Protein AF-A0A372LZI7-F1 (afdb_monomer_lite)

Foldseek 3Di:
DDQDDDDPVLVVLVVVVVVPDPCPPPVDDPDDDPDPVDDDDDDNVRVVVVSVCVSPPPDCPPPDDDDDDDDDDDDPVVVVVVVVVVCVVDVVNVD

Organism: NCBI:txid2293568

pLDDT: mean 81.25, std 14.74, range [35.09, 98.5]

Secondary structure (DSSP, 8-state):
-PPPPPPHHHHHHHHHHHHS-TT-------PPPS-TTSPPPPPHHHHHHHHHHHHSTT-GGG---------S---HHHHHHHHHHHHHH-GGG--

Structure (mmCIF, N/CA/C/O backbone):
data_AF-A0A372LZI7-F1
#
_entry.id   AF-A0A372LZI7-F1
#
loop_
_atom_site.group_PDB
_atom_site.id
_atom_site.type_symbol
_atom_site.label_atom_id
_atom_site.label_alt_id
_atom_site.label_comp_id
_atom_site.label_asym_id
_atom_site.label_entity_id
_atom_site.label_seq_id
_atom_site.pdbx_PDB_ins_code
_atom_site.Cartn_x
_atom_site.Cartn_y
_atom_site.Cartn_z
_atom_site.occupancy
_atom_site.B_iso_or_equiv
_atom_site.auth_seq_id
_atom_site.auth_comp_id
_atom_site.auth_asym_id
_atom_site.auth_atom_id
_atom_site.pdbx_PDB_model_num
ATOM 1 N N . MET A 1 1 ? 17.532 -26.433 0.108 1.00 35.09 1 MET A N 1
ATOM 2 C CA . MET A 1 1 ? 16.445 -26.066 -0.822 1.00 35.09 1 MET A CA 1
ATOM 3 C C . MET A 1 1 ? 17.090 -25.260 -1.940 1.00 35.09 1 MET A C 1
ATOM 5 O O . MET A 1 1 ? 17.458 -24.119 -1.700 1.00 35.09 1 MET A O 1
ATOM 9 N N . ALA A 1 2 ? 17.415 -25.894 -3.069 1.00 38.94 2 ALA A N 1
ATOM 10 C CA . ALA A 1 2 ? 18.113 -25.221 -4.164 1.00 38.94 2 ALA A CA 1
ATOM 11 C C . ALA A 1 2 ? 17.129 -24.289 -4.881 1.00 38.94 2 ALA A C 1
ATOM 13 O O . ALA A 1 2 ? 16.039 -24.726 -5.245 1.00 38.94 2 ALA A O 1
ATOM 14 N N . LEU A 1 3 ? 17.495 -23.016 -5.037 1.00 47.12 3 LEU A N 1
ATOM 15 C CA . LEU A 1 3 ? 16.765 -22.094 -5.902 1.00 47.12 3 LEU A CA 1
ATOM 16 C C . LEU A 1 3 ? 16.810 -22.681 -7.317 1.00 47.12 3 LEU A C 1
ATOM 18 O O . LEU A 1 3 ? 17.893 -23.000 -7.811 1.00 47.12 3 LEU A O 1
ATOM 22 N N . ALA A 1 4 ? 15.648 -22.886 -7.939 1.00 56.34 4 ALA A N 1
ATOM 23 C CA . ALA A 1 4 ? 15.597 -23.236 -9.352 1.00 56.34 4 ALA A CA 1
ATOM 24 C C . ALA A 1 4 ? 16.357 -22.160 -10.156 1.00 56.34 4 ALA A C 1
ATOM 26 O O . ALA A 1 4 ? 16.281 -20.982 -9.793 1.00 56.34 4 ALA A O 1
ATOM 27 N N . PRO A 1 5 ? 17.120 -22.537 -11.197 1.00 61.69 5 PRO A N 1
ATOM 28 C CA . PRO A 1 5 ? 17.864 -21.565 -11.989 1.00 61.69 5 PRO A CA 1
ATOM 29 C C . PRO A 1 5 ? 16.905 -20.552 -12.630 1.00 61.69 5 PRO A C 1
ATOM 31 O O . PRO A 1 5 ? 15.805 -20.916 -13.049 1.00 61.69 5 PRO A O 1
ATOM 34 N N . PHE A 1 6 ? 17.326 -19.285 -12.680 1.00 63.62 6 PHE A N 1
ATOM 35 C CA . PHE A 1 6 ? 16.558 -18.194 -13.280 1.00 63.62 6 PHE A CA 1
ATOM 36 C C . PHE A 1 6 ? 16.191 -18.517 -14.734 1.00 63.62 6 PHE A C 1
ATOM 38 O O . PHE A 1 6 ? 17.004 -19.062 -15.484 1.00 63.62 6 PHE A O 1
ATOM 45 N N . SER A 1 7 ? 14.978 -18.158 -15.155 1.00 78.12 7 SER A N 1
ATOM 46 C CA . SER A 1 7 ? 14.649 -18.154 -16.580 1.00 78.12 7 SER A CA 1
ATOM 47 C C . SER A 1 7 ? 15.494 -17.094 -17.311 1.00 78.12 7 SER A C 1
ATOM 49 O O . SER A 1 7 ? 15.916 -16.112 -16.694 1.00 78.12 7 SER A O 1
ATOM 51 N N . PRO A 1 8 ? 15.715 -17.223 -18.631 1.00 74.50 8 PRO A N 1
ATOM 52 C CA . PRO A 1 8 ? 16.469 -16.231 -19.402 1.00 74.50 8 PRO A CA 1
ATOM 53 C C . PRO A 1 8 ? 15.909 -14.802 -19.291 1.00 74.50 8 PRO A C 1
ATOM 55 O O . PRO A 1 8 ? 16.669 -13.836 -19.279 1.00 74.50 8 PRO A O 1
ATOM 58 N N . GLU A 1 9 ? 14.585 -14.656 -19.162 1.00 69.19 9 GLU A N 1
ATOM 59 C CA . GLU A 1 9 ? 13.935 -13.360 -18.925 1.00 69.19 9 GLU A CA 1
ATOM 60 C C . GLU A 1 9 ? 14.230 -12.821 -17.522 1.00 69.19 9 GLU A C 1
ATOM 62 O O . GLU A 1 9 ? 14.510 -11.635 -17.359 1.00 69.19 9 GLU A O 1
ATOM 67 N N . GLN A 1 10 ? 14.222 -13.699 -16.515 1.00 68.12 10 GLN A N 1
ATOM 68 C CA . GLN A 1 10 ? 14.527 -13.334 -15.134 1.00 68.12 10 GLN A CA 1
ATOM 69 C C . GLN A 1 10 ? 15.987 -12.903 -14.969 1.00 68.12 10 GLN A C 1
ATOM 71 O O . GLN A 1 10 ? 16.282 -11.974 -14.222 1.00 68.12 10 GLN A O 1
ATOM 76 N N . GLN A 1 11 ? 16.889 -13.549 -15.703 1.00 72.81 11 GLN A N 1
ATOM 77 C CA . GLN A 1 11 ? 18.312 -13.242 -15.696 1.00 72.81 11 GLN A CA 1
ATOM 78 C C . GLN A 1 11 ? 18.599 -11.904 -16.385 1.00 72.81 11 GLN A C 1
ATOM 80 O O . GLN A 1 11 ? 19.289 -11.065 -15.821 1.00 72.81 11 GLN A O 1
ATOM 85 N N . LYS A 1 12 ? 17.948 -11.638 -17.523 1.00 72.19 12 LYS A N 1
ATOM 86 C CA . LYS A 1 12 ? 18.023 -10.340 -18.206 1.00 72.19 12 LYS A CA 1
ATOM 87 C C . LYS A 1 12 ? 17.471 -9.190 -17.354 1.00 72.19 12 LYS A C 1
ATOM 89 O O . LYS A 1 12 ? 18.011 -8.088 -17.400 1.00 72.19 12 LYS A O 1
ATOM 94 N N . LEU A 1 13 ? 16.406 -9.434 -16.584 1.00 67.81 13 LEU A N 1
ATOM 95 C CA . LEU A 1 13 ? 15.848 -8.437 -15.667 1.00 67.81 13 LEU A CA 1
ATOM 96 C C . LEU A 1 13 ? 16.769 -8.201 -14.462 1.00 67.81 13 LEU A C 1
ATOM 98 O O . LEU A 1 13 ? 16.958 -7.056 -14.066 1.00 67.81 13 LEU A O 1
ATOM 102 N N . LEU A 1 14 ? 17.383 -9.257 -13.917 1.00 68.81 14 LEU A N 1
ATOM 103 C CA . LEU A 1 14 ? 18.396 -9.145 -12.867 1.00 68.81 14 LEU A CA 1
ATOM 104 C C . LEU A 1 14 ? 19.617 -8.350 -13.345 1.00 68.81 14 LEU A C 1
ATOM 106 O O . LEU A 1 14 ? 20.051 -7.444 -12.641 1.00 68.81 14 LEU A O 1
ATOM 110 N N . ASP A 1 15 ? 20.124 -8.633 -14.543 1.00 74.31 15 ASP A N 1
ATOM 111 C CA . ASP A 1 15 ? 21.251 -7.906 -15.133 1.00 74.31 15 ASP A CA 1
ATOM 112 C C . ASP A 1 15 ? 20.893 -6.424 -15.337 1.00 74.31 15 ASP A C 1
ATOM 114 O O . ASP A 1 15 ? 21.619 -5.542 -14.885 1.00 74.31 15 ASP A O 1
ATOM 118 N N . ALA A 1 16 ? 19.700 -6.130 -15.868 1.00 66.12 16 ALA A N 1
ATOM 119 C CA . ALA A 1 16 ? 19.197 -4.759 -15.972 1.00 66.12 16 ALA A CA 1
ATOM 120 C C . ALA A 1 16 ? 19.032 -4.072 -14.599 1.00 66.12 16 ALA A C 1
ATOM 122 O O . ALA A 1 16 ? 19.239 -2.863 -14.478 1.00 66.12 16 ALA A O 1
ATOM 123 N N . MET A 1 17 ? 18.679 -4.827 -13.551 1.00 66.12 17 MET A N 1
ATOM 124 C CA . MET A 1 17 ? 18.587 -4.311 -12.185 1.00 66.12 17 MET A CA 1
ATOM 125 C C . MET A 1 17 ? 19.953 -4.022 -11.553 1.00 66.12 17 MET A C 1
ATOM 127 O O . MET A 1 17 ? 20.044 -3.138 -10.701 1.00 66.12 17 MET A O 1
ATOM 131 N N . LEU A 1 18 ? 20.987 -4.773 -11.936 1.00 66.69 18 LEU A N 1
ATOM 132 C CA . LEU A 1 18 ? 22.367 -4.579 -11.491 1.00 66.69 18 LEU A CA 1
ATOM 133 C C . LEU A 1 18 ? 23.050 -3.428 -12.248 1.00 66.69 18 LEU A C 1
ATOM 135 O O . LEU A 1 18 ? 23.825 -2.687 -11.645 1.00 66.69 18 LEU A O 1
ATOM 139 N N . ASP A 1 19 ? 22.704 -3.230 -13.523 1.00 69.88 19 ASP A N 1
ATOM 140 C CA . ASP A 1 19 ? 23.193 -2.134 -14.370 1.00 69.88 19 ASP A CA 1
ATOM 141 C C . ASP A 1 19 ? 22.534 -0.781 -14.037 1.00 69.88 19 ASP A C 1
ATOM 143 O O . ASP A 1 19 ? 23.114 0.291 -14.247 1.00 69.88 19 ASP A O 1
ATOM 147 N N . GLY A 1 20 ? 21.317 -0.815 -13.485 1.00 57.66 20 GLY A N 1
ATOM 148 C CA . GLY A 1 20 ? 20.571 0.350 -13.022 1.00 57.66 20 GLY A CA 1
ATOM 149 C C . GLY A 1 20 ? 21.180 0.966 -11.763 1.00 57.66 20 GLY A C 1
ATOM 150 O O . GLY A 1 20 ? 20.729 0.701 -10.649 1.00 57.66 20 GLY A O 1
ATOM 151 N N . GLN A 1 21 ? 22.185 1.827 -11.942 1.00 53.31 21 GLN A N 1
ATOM 152 C CA . GLN A 1 21 ? 22.707 2.726 -10.910 1.00 53.31 21 GLN A CA 1
ATOM 153 C C . GLN A 1 21 ? 21.566 3.308 -10.059 1.00 53.31 21 GLN A C 1
ATOM 155 O O . GLN A 1 21 ? 20.608 3.882 -10.581 1.00 53.31 21 GLN A O 1
ATOM 160 N N . GLY A 1 22 ? 21.672 3.129 -8.739 1.00 57.41 22 GLY A N 1
ATOM 161 C CA . GLY A 1 22 ? 20.642 3.50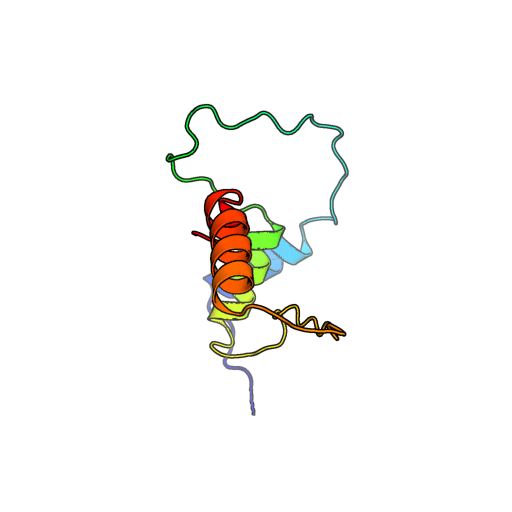3 -7.777 1.00 57.41 22 GLY A CA 1
ATOM 162 C C . GLY A 1 22 ? 20.123 4.921 -7.989 1.00 57.41 22 GLY A C 1
ATOM 163 O O . GLY A 1 22 ? 20.918 5.842 -8.134 1.00 57.41 22 GLY A O 1
ATOM 164 N N . VAL A 1 23 ? 18.789 5.045 -8.009 1.00 53.81 23 VAL A N 1
ATOM 165 C CA . VAL A 1 23 ? 17.970 6.271 -7.984 1.00 53.81 23 VAL A CA 1
ATOM 166 C C . VAL A 1 23 ? 18.796 7.540 -8.215 1.00 53.81 23 VAL A C 1
ATOM 168 O O . VAL A 1 23 ? 19.017 8.328 -7.294 1.00 53.81 23 VAL A O 1
ATOM 171 N N . ALA A 1 24 ? 19.271 7.748 -9.446 1.00 55.50 24 ALA A N 1
ATOM 172 C CA . ALA A 1 24 ? 19.767 9.057 -9.831 1.00 55.50 24 ALA A CA 1
ATOM 173 C C . ALA A 1 24 ? 18.574 10.001 -9.675 1.00 55.50 24 ALA A C 1
ATOM 175 O O . ALA A 1 24 ? 17.599 9.916 -10.425 1.00 55.50 24 ALA A O 1
ATOM 176 N N . ARG A 1 25 ? 18.603 10.826 -8.625 1.00 55.03 25 ARG A N 1
ATOM 177 C CA . ARG A 1 25 ? 17.530 11.757 -8.287 1.00 55.03 25 ARG A CA 1
ATOM 178 C C . ARG A 1 25 ? 17.503 12.823 -9.375 1.00 55.03 25 ARG A C 1
ATOM 180 O O . ARG A 1 25 ? 18.164 13.849 -9.287 1.00 55.03 25 ARG A O 1
ATOM 187 N N . LYS A 1 26 ? 16.793 12.537 -10.460 1.00 57.62 26 LYS A N 1
ATOM 188 C CA . LYS A 1 26 ? 16.408 13.557 -11.419 1.00 57.62 26 LYS A CA 1
ATOM 189 C C . LYS A 1 26 ? 15.284 14.312 -10.729 1.00 57.62 26 LYS A C 1
ATOM 191 O O . LYS A 1 26 ? 14.221 13.724 -10.520 1.00 57.62 26 LYS A O 1
ATOM 196 N N . ASP A 1 27 ? 15.541 15.559 -10.334 1.00 58.03 27 ASP A N 1
ATOM 197 C CA . ASP A 1 27 ? 14.559 16.487 -9.754 1.00 58.03 27 ASP A CA 1
ATOM 198 C C . ASP A 1 27 ? 13.478 16.821 -10.793 1.00 58.03 27 ASP A C 1
ATOM 200 O O . ASP A 1 27 ? 13.370 17.920 -11.331 1.00 58.03 27 ASP A O 1
ATOM 204 N N . SER A 1 28 ? 12.705 15.805 -11.142 1.00 63.53 28 SER A N 1
ATOM 205 C CA . SER A 1 28 ? 11.578 15.874 -12.043 1.00 63.53 28 SER A CA 1
ATOM 206 C C . SER A 1 28 ? 10.332 15.948 -11.182 1.00 63.53 28 SER A C 1
ATOM 208 O O . SER A 1 28 ? 10.101 15.115 -10.305 1.00 63.53 28 SER A O 1
ATOM 210 N N . VAL A 1 29 ? 9.537 16.989 -11.409 1.00 76.50 29 VAL A N 1
ATOM 211 C CA . VAL A 1 29 ? 8.190 17.062 -10.855 1.00 76.50 29 VAL A CA 1
ATOM 212 C C . VAL A 1 29 ? 7.430 15.857 -11.403 1.00 76.50 29 VAL A C 1
ATOM 214 O O . VAL A 1 29 ? 7.308 15.709 -12.619 1.00 76.50 29 VAL A O 1
ATOM 217 N N . ILE A 1 30 ? 6.946 14.983 -10.518 1.00 72.00 30 ILE A N 1
ATOM 218 C CA . ILE A 1 30 ? 6.094 13.859 -10.913 1.00 72.00 30 ILE A CA 1
ATOM 219 C C . ILE A 1 30 ? 4.783 14.463 -11.419 1.00 72.00 30 ILE A C 1
ATOM 221 O O . ILE A 1 30 ? 3.954 14.922 -10.631 1.00 72.00 30 ILE A O 1
ATOM 225 N N . ALA A 1 31 ? 4.625 14.531 -12.741 1.00 78.50 31 ALA A N 1
ATOM 226 C CA . ALA A 1 31 ? 3.411 15.047 -13.351 1.00 78.50 31 ALA A CA 1
ATOM 227 C C . ALA A 1 31 ? 2.227 14.156 -12.964 1.00 78.50 31 ALA A C 1
ATOM 229 O O . ALA A 1 31 ? 2.320 12.927 -12.984 1.00 78.50 31 ALA A O 1
ATOM 230 N N . ARG A 1 32 ? 1.099 14.778 -12.613 1.00 81.31 32 ARG A N 1
ATOM 231 C CA . ARG A 1 32 ? -0.132 14.036 -12.345 1.00 81.31 32 ARG A CA 1
ATOM 232 C C . ARG A 1 32 ? -0.568 13.317 -13.623 1.00 81.31 32 ARG A C 1
ATOM 234 O O . ARG A 1 32 ? -0.588 13.932 -14.690 1.00 81.31 32 ARG A O 1
ATOM 241 N N . ARG A 1 33 ? -0.949 12.041 -13.511 1.00 82.81 33 ARG A N 1
ATOM 242 C CA . ARG A 1 33 ? -1.523 11.297 -14.638 1.00 82.81 33 ARG A CA 1
ATOM 243 C C . ARG A 1 33 ? -2.838 11.974 -15.083 1.00 82.81 33 ARG A C 1
ATOM 245 O O . ARG A 1 33 ? -3.631 12.330 -14.208 1.00 82.81 33 ARG A O 1
ATOM 252 N N . PRO A 1 34 ? -3.073 12.174 -16.396 1.00 81.44 34 PRO A N 1
ATOM 253 C CA . PRO A 1 34 ? -4.284 12.836 -16.893 1.00 81.44 34 PRO A CA 1
ATOM 254 C C . PRO A 1 34 ? -5.562 12.040 -16.618 1.00 81.44 34 PRO A C 1
ATOM 256 O O . PRO A 1 34 ? -6.574 12.622 -16.243 1.00 81.44 34 PRO A O 1
ATOM 259 N N . ASP A 1 35 ? -5.487 10.720 -16.782 1.00 87.19 35 ASP A N 1
ATOM 260 C CA . ASP A 1 35 ? -6.574 9.779 -16.535 1.00 87.19 35 ASP A CA 1
ATOM 261 C C . ASP A 1 35 ? -6.157 8.833 -15.399 1.00 87.19 35 ASP A C 1
ATOM 263 O O . ASP A 1 35 ? -5.219 8.058 -15.586 1.00 87.19 35 ASP A O 1
ATOM 267 N N . PRO A 1 36 ? -6.766 8.912 -14.206 1.00 79.44 36 PRO A N 1
ATOM 268 C CA . PRO A 1 36 ? -6.438 8.038 -13.089 1.00 79.44 36 PRO A CA 1
ATOM 269 C C . PRO A 1 36 ? -6.869 6.577 -13.302 1.00 79.44 36 PRO A C 1
ATOM 271 O O . PRO A 1 36 ? -6.360 5.728 -12.584 1.00 79.44 36 PRO A O 1
ATOM 274 N N . ASP A 1 37 ? -7.717 6.263 -14.277 1.00 82.50 37 ASP A N 1
ATOM 275 C CA . ASP A 1 37 ? -8.180 4.891 -14.519 1.00 82.50 37 ASP A CA 1
ATOM 276 C C . ASP A 1 37 ? -7.391 4.196 -15.646 1.00 82.50 37 ASP A C 1
ATOM 278 O O . ASP A 1 37 ? -7.492 2.984 -15.846 1.00 82.50 37 ASP A O 1
ATOM 282 N N . ALA A 1 38 ? -6.542 4.943 -16.359 1.00 85.00 38 ALA A N 1
ATOM 283 C CA . ALA A 1 38 ? -5.658 4.388 -17.374 1.00 85.00 38 ALA A CA 1
ATOM 284 C C . ALA A 1 38 ? -4.521 3.547 -16.749 1.00 85.00 38 ALA A C 1
ATOM 286 O O . ALA A 1 38 ? -3.912 3.971 -15.757 1.00 85.00 38 ALA A O 1
ATOM 287 N N . PRO A 1 39 ? -4.141 2.405 -17.361 1.00 83.69 39 PRO A N 1
ATOM 288 C CA . PRO A 1 39 ? -3.003 1.609 -16.909 1.00 83.69 39 PRO A CA 1
ATOM 289 C C . PRO A 1 39 ? -1.731 2.457 -16.763 1.00 83.69 39 PRO A C 1
ATOM 291 O O . PRO A 1 39 ? -1.326 3.147 -17.700 1.00 83.69 39 PRO A O 1
ATOM 294 N N . ALA A 1 40 ? -1.091 2.404 -15.591 1.00 84.81 40 ALA A N 1
ATOM 295 C CA . ALA A 1 40 ? 0.239 2.977 -15.390 1.00 84.81 40 ALA A CA 1
ATOM 296 C C . ALA A 1 40 ? 1.309 1.886 -15.502 1.00 84.81 40 ALA A C 1
ATOM 298 O O . ALA A 1 40 ? 1.133 0.806 -14.932 1.00 84.81 40 ALA A O 1
ATOM 299 N N . PRO A 1 41 ? 2.439 2.161 -16.178 1.00 83.62 41 PRO A N 1
ATOM 300 C CA . PRO A 1 41 ? 3.594 1.286 -16.084 1.00 83.62 41 PRO A CA 1
ATOM 301 C C . PRO A 1 41 ? 4.116 1.274 -14.644 1.00 83.62 41 PRO A C 1
ATOM 303 O O . PRO A 1 41 ? 4.088 2.294 -13.946 1.00 83.62 41 PRO A O 1
ATOM 306 N N . LEU A 1 42 ? 4.615 0.119 -14.209 1.00 84.19 42 LEU A N 1
ATOM 307 C CA . LEU A 1 42 ? 5.293 0.004 -12.927 1.00 84.19 42 LEU A CA 1
ATOM 308 C C . LEU A 1 42 ? 6.568 0.855 -12.946 1.00 84.19 42 LEU A C 1
ATOM 310 O O . LEU A 1 42 ? 7.297 0.915 -13.933 1.00 84.19 42 LEU A O 1
ATOM 314 N N . SER A 1 43 ? 6.860 1.516 -11.832 1.00 82.94 43 SER A N 1
ATOM 315 C CA . SER A 1 43 ? 8.200 2.049 -11.604 1.00 82.94 43 SER A CA 1
ATOM 316 C C . SER A 1 43 ? 9.203 0.904 -11.479 1.00 82.94 43 SER A C 1
ATOM 318 O O . SER A 1 43 ? 8.857 -0.198 -11.054 1.00 82.94 43 SER A O 1
ATOM 320 N N . PHE A 1 44 ? 10.479 1.191 -11.725 1.00 79.38 44 PHE A N 1
ATOM 321 C CA . PHE A 1 44 ? 11.554 0.210 -11.564 1.00 79.38 44 PHE A CA 1
ATOM 322 C C . PHE A 1 44 ? 11.546 -0.489 -10.187 1.00 79.38 44 PHE A C 1
ATOM 324 O O . PHE A 1 44 ? 11.753 -1.697 -10.081 1.00 79.38 44 PHE A O 1
ATOM 331 N N . ALA A 1 45 ? 11.250 0.247 -9.108 1.00 81.19 45 ALA A N 1
ATOM 332 C CA . ALA A 1 45 ? 11.157 -0.337 -7.769 1.00 81.19 45 ALA A CA 1
ATOM 333 C C . ALA A 1 45 ? 9.975 -1.316 -7.631 1.00 81.19 45 ALA A C 1
ATOM 335 O O . ALA A 1 45 ? 10.095 -2.322 -6.931 1.00 81.19 45 ALA A O 1
ATOM 336 N N . GLN A 1 46 ? 8.852 -1.037 -8.300 1.00 88.81 46 GLN A N 1
ATOM 337 C CA . GLN A 1 46 ? 7.677 -1.908 -8.323 1.00 88.81 46 GLN A CA 1
ATOM 338 C C . GLN A 1 46 ? 7.906 -3.148 -9.194 1.00 88.81 46 GLN A C 1
ATOM 340 O O . GLN A 1 46 ? 7.573 -4.243 -8.754 1.00 88.81 46 GLN A O 1
ATOM 345 N N . GLU A 1 47 ? 8.532 -3.012 -10.369 1.00 85.81 47 GLU A N 1
ATOM 346 C CA . GLU A 1 47 ? 8.918 -4.156 -11.214 1.00 85.81 47 GLU A CA 1
ATOM 347 C C . GLU A 1 47 ? 9.817 -5.127 -10.450 1.00 85.81 47 GLU A C 1
ATOM 349 O O . GLU A 1 47 ? 9.582 -6.335 -10.449 1.00 85.81 47 GLU A O 1
ATOM 354 N N . ARG A 1 48 ? 10.798 -4.592 -9.713 1.00 85.12 48 ARG A N 1
ATOM 355 C CA . ARG A 1 48 ? 11.668 -5.380 -8.842 1.00 85.12 48 ARG A CA 1
ATOM 356 C C . ARG A 1 48 ? 10.887 -6.148 -7.772 1.00 85.12 48 ARG A C 1
ATOM 358 O O . ARG A 1 48 ? 11.163 -7.322 -7.542 1.00 85.12 48 ARG A O 1
ATOM 365 N N . LEU A 1 49 ? 9.962 -5.490 -7.073 1.00 87.56 49 LEU A N 1
ATOM 366 C CA . LEU A 1 49 ? 9.156 -6.141 -6.034 1.00 87.56 49 LEU A CA 1
ATOM 367 C C . LEU A 1 49 ? 8.263 -7.235 -6.626 1.00 87.56 49 LEU A C 1
ATOM 369 O O . LEU A 1 49 ? 8.228 -8.341 -6.091 1.00 87.56 49 LEU A O 1
ATOM 373 N N . TYR A 1 50 ? 7.613 -6.952 -7.756 1.00 87.75 50 TYR A N 1
ATOM 374 C CA . TYR A 1 50 ? 6.802 -7.924 -8.482 1.00 87.75 50 TYR A CA 1
ATOM 375 C C . TYR A 1 50 ? 7.636 -9.132 -8.923 1.00 87.75 50 TYR A C 1
ATOM 377 O O . TYR A 1 50 ? 7.232 -10.274 -8.735 1.00 87.75 50 TYR A O 1
ATOM 385 N N . PHE A 1 51 ? 8.844 -8.901 -9.435 1.00 84.94 51 PHE A N 1
ATOM 386 C CA . PHE A 1 51 ? 9.775 -9.966 -9.786 1.00 84.94 51 PHE A CA 1
ATOM 387 C C . PHE A 1 51 ? 10.083 -10.890 -8.600 1.00 84.94 51 PHE A C 1
ATOM 389 O O . PHE A 1 51 ? 9.999 -12.112 -8.734 1.00 84.94 51 PHE A O 1
ATOM 396 N N . PHE A 1 52 ? 10.386 -10.324 -7.428 1.00 84.44 52 PHE A N 1
ATOM 397 C CA . PHE A 1 52 ? 10.627 -11.113 -6.221 1.00 84.44 52 PHE A CA 1
ATOM 398 C C . PHE A 1 52 ? 9.398 -11.906 -5.764 1.00 84.44 52 PHE A C 1
ATOM 400 O O . PHE A 1 52 ? 9.543 -13.084 -5.429 1.00 84.44 52 PHE A O 1
ATOM 407 N N . ASP A 1 53 ? 8.205 -11.308 -5.804 1.00 87.56 53 ASP A N 1
ATOM 408 C CA . ASP A 1 53 ? 6.950 -12.000 -5.484 1.00 87.56 53 ASP A CA 1
ATOM 409 C C . ASP A 1 53 ? 6.716 -13.208 -6.409 1.00 87.56 53 ASP A C 1
ATOM 411 O O . ASP A 1 53 ? 6.435 -14.314 -5.948 1.00 87.56 53 ASP A O 1
ATOM 415 N N . ARG A 1 54 ? 6.956 -13.048 -7.718 1.00 88.06 54 ARG A N 1
ATOM 416 C CA . ARG A 1 54 ? 6.824 -14.140 -8.698 1.00 88.06 54 ARG A CA 1
ATOM 417 C C . ARG A 1 54 ? 7.850 -15.258 -8.507 1.00 88.06 54 ARG A C 1
ATOM 419 O O . ARG A 1 54 ? 7.558 -16.400 -8.857 1.00 88.06 54 ARG A O 1
ATOM 426 N N . MET A 1 55 ? 9.034 -14.956 -7.977 1.00 85.88 55 MET A N 1
ATOM 427 C CA . MET A 1 55 ? 10.058 -15.966 -7.688 1.00 85.88 55 MET A CA 1
ATOM 428 C C . MET A 1 55 ? 9.765 -16.778 -6.426 1.00 85.88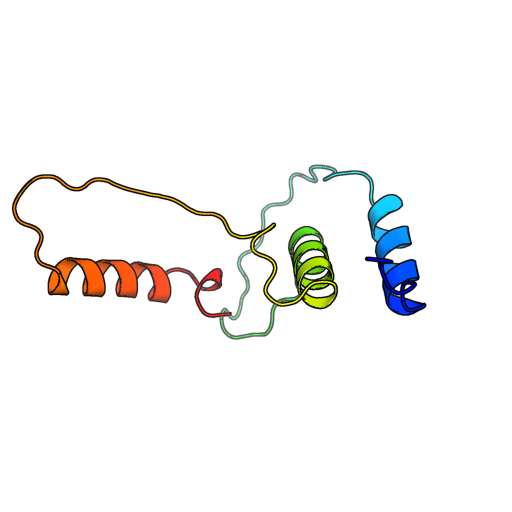 55 MET A C 1
ATOM 430 O O . MET A 1 55 ? 10.132 -17.951 -6.363 1.00 85.88 55 MET A O 1
ATOM 434 N N . GLN A 1 56 ? 9.133 -16.172 -5.419 1.00 84.44 56 GLN A N 1
ATOM 435 C CA . GLN A 1 56 ? 8.769 -16.844 -4.169 1.00 84.44 56 GLN A CA 1
ATOM 436 C C . GLN A 1 56 ? 7.335 -16.490 -3.745 1.00 84.44 56 GLN A C 1
ATOM 438 O O . GLN A 1 56 ? 7.148 -15.751 -2.773 1.00 84.44 56 GLN A O 1
ATOM 443 N N . PRO A 1 57 ? 6.316 -17.039 -4.433 1.00 86.44 57 PRO A N 1
ATOM 444 C CA . PRO A 1 57 ? 4.926 -16.745 -4.115 1.00 86.44 57 PRO A CA 1
ATOM 445 C C . PRO A 1 57 ? 4.584 -17.107 -2.665 1.00 86.44 57 PRO A C 1
ATOM 447 O O . PRO A 1 57 ? 4.925 -18.190 -2.187 1.00 86.44 57 PRO A O 1
ATOM 450 N N . GLY A 1 58 ? 3.901 -16.201 -1.964 1.00 85.75 58 GLY A N 1
ATOM 451 C CA . GLY A 1 58 ? 3.507 -16.383 -0.561 1.00 85.75 58 GLY A CA 1
ATOM 452 C C . GLY A 1 58 ? 4.608 -16.079 0.462 1.00 85.75 58 GLY A C 1
ATOM 453 O O . GLY A 1 58 ? 4.387 -16.241 1.663 1.00 85.75 58 GLY A O 1
ATOM 454 N N . SER A 1 59 ? 5.784 -15.627 0.018 1.00 89.38 59 SER A N 1
ATOM 455 C CA . SER A 1 59 ? 6.850 -15.176 0.910 1.00 89.38 59 SER A CA 1
ATOM 456 C C . SER A 1 59 ? 6.498 -13.829 1.564 1.00 89.38 59 SER A C 1
ATOM 458 O O . SER A 1 59 ? 6.194 -12.870 0.856 1.00 89.38 59 SER A O 1
ATOM 460 N N . PRO A 1 60 ? 6.598 -13.687 2.899 1.00 88.06 60 PRO A N 1
ATOM 461 C CA . PRO A 1 60 ? 6.298 -12.430 3.587 1.00 88.06 60 PRO A CA 1
ATOM 462 C C . PRO A 1 60 ? 7.455 -11.418 3.532 1.00 88.06 60 PRO A C 1
ATOM 464 O O . PRO A 1 60 ? 7.378 -10.370 4.168 1.00 88.06 60 PRO A O 1
ATOM 467 N N . LEU A 1 61 ? 8.549 -11.720 2.818 1.00 87.31 61 LEU A N 1
ATOM 468 C CA . LEU A 1 61 ? 9.790 -10.929 2.831 1.00 87.31 61 LEU A CA 1
ATOM 469 C C . LEU A 1 61 ? 9.592 -9.448 2.478 1.00 87.31 61 LEU A C 1
ATOM 471 O O . LEU A 1 61 ? 10.346 -8.605 2.958 1.00 87.31 61 LEU A O 1
ATOM 475 N N . TYR A 1 62 ? 8.586 -9.134 1.661 1.00 87.12 62 TYR A N 1
ATOM 476 C CA . TYR A 1 62 ? 8.273 -7.768 1.232 1.00 87.12 62 TYR A CA 1
ATOM 477 C C . TYR A 1 62 ? 6.977 -7.217 1.843 1.00 87.12 62 TYR A C 1
ATOM 479 O O . TYR A 1 62 ? 6.521 -6.140 1.460 1.00 87.12 62 TYR A O 1
ATOM 487 N N . SER A 1 63 ? 6.389 -7.915 2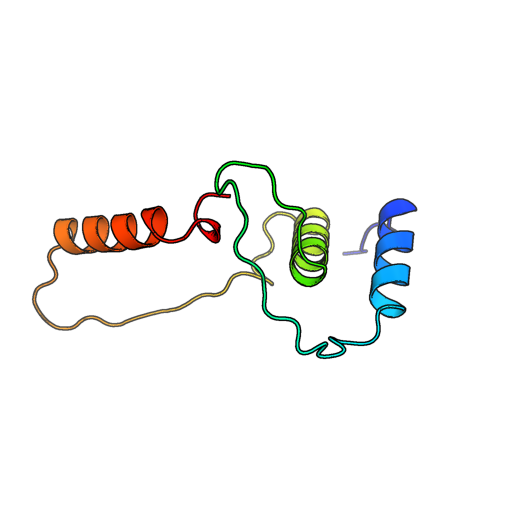.819 1.00 89.69 63 SER A N 1
ATOM 488 C CA . SER A 1 63 ? 5.247 -7.410 3.577 1.00 89.69 63 SER A CA 1
ATOM 489 C C . SER A 1 63 ? 5.704 -6.387 4.618 1.00 89.69 63 SER A C 1
ATOM 491 O O . SER A 1 63 ? 6.545 -6.671 5.471 1.00 89.69 63 SER A O 1
ATOM 493 N N . MET A 1 64 ? 5.109 -5.195 4.597 1.00 90.75 64 MET A N 1
ATOM 494 C CA . MET A 1 64 ? 5.270 -4.218 5.674 1.00 90.75 64 MET A CA 1
ATOM 495 C C . MET A 1 64 ? 4.224 -4.489 6.755 1.00 90.75 64 MET A C 1
ATOM 497 O O . MET A 1 64 ? 3.037 -4.246 6.551 1.00 90.75 64 MET A O 1
ATOM 501 N N . ILE A 1 65 ? 4.661 -5.001 7.906 1.00 92.25 65 ILE A N 1
ATOM 502 C CA . ILE A 1 65 ? 3.774 -5.334 9.026 1.00 92.25 65 ILE A CA 1
ATOM 503 C C . ILE A 1 65 ? 3.875 -4.238 10.087 1.00 92.25 65 ILE A C 1
ATOM 505 O O . ILE A 1 65 ? 4.947 -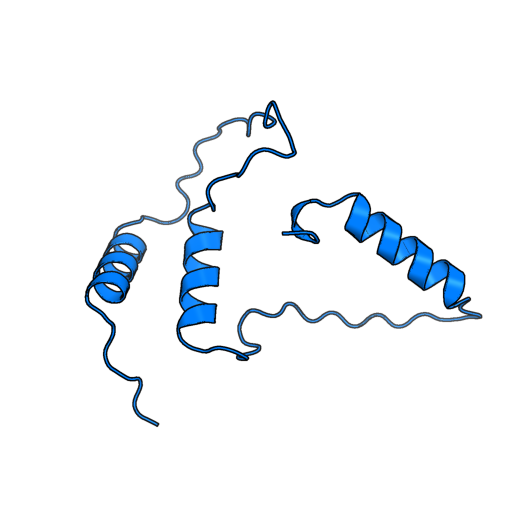3.985 10.634 1.00 92.25 65 ILE A O 1
ATOM 509 N N . GLY A 1 66 ? 2.745 -3.604 10.394 1.00 92.44 66 GLY A N 1
ATOM 510 C CA . GLY A 1 66 ? 2.611 -2.644 11.486 1.00 92.44 66 GLY A CA 1
ATOM 511 C C . GLY A 1 66 ? 1.643 -3.154 12.549 1.00 92.44 66 GLY A C 1
ATOM 512 O O . GLY A 1 66 ? 0.6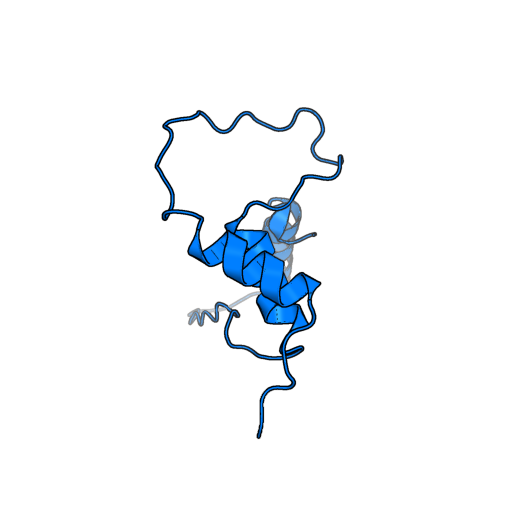17 -3.745 12.223 1.00 92.44 66 GLY A O 1
ATOM 513 N N . LEU A 1 67 ? 1.951 -2.905 13.824 1.00 95.56 67 LEU A N 1
ATOM 514 C CA . LEU A 1 67 ? 1.040 -3.164 14.940 1.00 95.56 67 LEU A CA 1
ATOM 515 C C . LEU A 1 67 ? 0.783 -1.868 15.704 1.00 95.56 67 LEU A C 1
ATOM 517 O O . LEU A 1 67 ? 1.719 -1.164 16.083 1.00 95.56 67 LEU A O 1
ATOM 521 N N . VAL A 1 68 ? -0.489 -1.577 15.968 1.00 93.06 68 VAL A N 1
ATOM 522 C CA . VAL A 1 68 ? -0.915 -0.395 16.724 1.00 93.06 68 VAL A CA 1
ATOM 523 C C . VAL A 1 68 ? -1.766 -0.841 17.905 1.00 93.06 68 VAL A C 1
ATOM 525 O O . VAL A 1 68 ? -2.680 -1.649 17.759 1.00 93.06 68 VAL A O 1
ATOM 528 N N . ARG A 1 69 ? -1.474 -0.303 19.094 1.00 95.12 69 ARG A N 1
ATOM 529 C CA . ARG A 1 69 ? -2.296 -0.514 20.289 1.00 95.12 69 ARG A CA 1
ATOM 530 C C . ARG A 1 69 ? -3.235 0.669 20.482 1.00 95.12 69 ARG A C 1
ATOM 532 O O . ARG A 1 69 ? -2.787 1.754 20.842 1.00 95.12 69 ARG A O 1
ATOM 539 N N . LEU A 1 70 ? -4.530 0.429 20.317 1.00 94.50 70 LEU A N 1
ATOM 540 C CA . LEU A 1 70 ? -5.577 1.390 20.654 1.00 94.50 70 LEU A CA 1
ATOM 541 C C . LEU A 1 70 ? -5.970 1.236 22.130 1.00 94.50 70 LEU A C 1
ATOM 543 O O . LEU A 1 70 ? -5.962 0.129 22.671 1.00 94.50 70 LEU A O 1
ATOM 547 N N . ARG A 1 71 ? -6.270 2.348 22.804 1.00 95.38 71 ARG A N 1
ATOM 548 C CA . ARG A 1 71 ? -6.733 2.371 24.200 1.00 95.38 71 ARG A CA 1
ATOM 549 C C . ARG A 1 71 ? -8.082 3.077 24.267 1.00 95.38 71 ARG A C 1
ATOM 551 O O . ARG A 1 71 ? -8.245 4.116 23.637 1.00 95.38 71 ARG A O 1
ATOM 558 N N . GLY A 1 72 ? -8.996 2.544 25.073 1.00 95.19 72 GLY A N 1
ATOM 559 C CA . GLY A 1 72 ? -10.363 3.052 25.211 1.00 95.19 72 GLY A CA 1
ATOM 560 C C . GLY A 1 72 ? -11.387 2.178 24.488 1.00 95.19 72 GLY A C 1
ATOM 561 O O . GLY A 1 72 ? -11.081 1.057 24.085 1.00 95.19 72 GLY A O 1
ATOM 562 N N . VAL A 1 73 ? -12.611 2.690 24.358 1.00 95.31 73 VAL A N 1
ATOM 563 C CA . VAL A 1 73 ? -13.686 2.017 23.619 1.00 95.31 73 VAL A CA 1
ATOM 564 C C . VAL A 1 73 ? -13.430 2.197 22.126 1.00 95.31 73 VAL A C 1
ATOM 566 O O . VAL A 1 73 ? -13.348 3.325 21.646 1.00 95.31 73 VAL A O 1
ATOM 569 N N . VAL A 1 74 ? -13.284 1.087 21.405 1.00 95.62 74 VAL A N 1
ATOM 570 C CA . VAL A 1 74 ? -13.114 1.077 19.949 1.00 95.62 74 VAL A CA 1
ATOM 571 C C . VAL A 1 74 ? -14.418 0.610 19.322 1.00 95.62 74 VAL A C 1
ATOM 573 O O . VAL A 1 74 ? -14.859 -0.509 19.578 1.00 95.62 74 VAL A O 1
ATOM 576 N N . ASP A 1 75 ? -15.013 1.461 18.491 1.00 97.00 75 ASP A N 1
ATOM 577 C CA . ASP A 1 75 ? -16.094 1.060 17.598 1.00 97.00 75 ASP A CA 1
ATOM 578 C C . ASP A 1 75 ? -15.483 0.440 16.335 1.00 97.00 75 ASP A C 1
ATOM 580 O O . ASP A 1 75 ? -14.801 1.110 15.554 1.00 97.00 75 ASP A O 1
ATOM 584 N N . VAL A 1 76 ? -15.689 -0.867 16.167 1.00 96.44 76 VAL A N 1
ATOM 585 C CA . VAL A 1 76 ? -15.123 -1.635 15.052 1.00 96.44 76 VAL A CA 1
ATOM 586 C C . VAL A 1 76 ? -15.716 -1.198 13.714 1.00 96.44 76 VAL A C 1
ATOM 588 O O . VAL A 1 76 ? -14.973 -1.112 12.740 1.00 96.44 76 VAL A O 1
ATOM 591 N N . GLY A 1 77 ? -17.007 -0.855 13.663 1.00 98.12 77 GLY A N 1
ATOM 592 C CA . GLY A 1 77 ? -17.659 -0.426 12.425 1.00 98.12 77 GLY A CA 1
ATOM 593 C C . GLY A 1 77 ? -17.127 0.922 11.942 1.00 98.12 77 GLY A C 1
ATOM 594 O O . GLY A 1 77 ? -16.880 1.111 10.751 1.00 98.12 77 GLY A O 1
ATOM 595 N N . VAL A 1 78 ? -16.857 1.842 12.874 1.00 97.25 78 VAL A N 1
ATOM 596 C CA . VAL A 1 78 ? -16.210 3.123 12.549 1.00 97.25 78 VAL A CA 1
ATOM 597 C C . VAL A 1 78 ? -14.769 2.913 12.077 1.00 97.25 78 VAL A C 1
ATOM 599 O O . VAL A 1 78 ? -14.347 3.553 11.113 1.00 97.25 78 VAL A O 1
ATOM 602 N N . LEU A 1 79 ? -14.010 2.020 12.721 1.00 97.00 79 LEU A N 1
ATOM 603 C CA . LEU A 1 79 ? -12.633 1.718 12.318 1.00 97.00 79 LEU A CA 1
ATOM 604 C C . LEU A 1 79 ? -12.571 1.086 10.921 1.00 97.00 79 LEU A C 1
ATOM 606 O O . LEU A 1 79 ? -11.750 1.498 10.103 1.00 97.00 79 LEU A O 1
ATOM 610 N N . GLU A 1 80 ? -13.444 0.121 10.637 1.00 97.88 80 GLU A N 1
ATOM 611 C CA . GLU A 1 80 ? -13.559 -0.512 9.322 1.00 97.88 80 GLU A CA 1
ATOM 612 C C . GLU A 1 80 ? -13.914 0.517 8.244 1.00 97.88 80 GLU A C 1
ATOM 614 O O . GLU A 1 80 ? -13.219 0.609 7.231 1.00 97.88 80 GLU A O 1
ATOM 619 N N . GLY A 1 81 ? -14.915 1.366 8.499 1.00 98.50 81 GLY A N 1
ATOM 620 C CA . GLY A 1 81 ? -15.288 2.446 7.586 1.00 98.50 81 GLY A CA 1
ATOM 621 C C . GLY A 1 81 ? -14.136 3.420 7.324 1.00 98.50 81 GLY A C 1
ATOM 622 O O . GLY A 1 81 ? -13.880 3.787 6.178 1.00 98.50 81 GLY A O 1
ATOM 623 N N . ALA A 1 82 ? -13.387 3.799 8.363 1.00 97.69 82 ALA A N 1
ATOM 624 C CA . ALA A 1 82 ? -12.227 4.673 8.221 1.00 97.69 82 ALA A CA 1
ATOM 625 C C . ALA A 1 82 ? -11.115 4.036 7.369 1.00 97.69 82 ALA A C 1
ATOM 627 O O . ALA A 1 82 ? -10.555 4.708 6.504 1.00 97.69 82 ALA A O 1
ATOM 628 N N . LEU A 1 83 ? -10.811 2.749 7.572 1.00 97.38 83 LEU A N 1
ATOM 629 C CA . LEU A 1 83 ? -9.845 2.021 6.743 1.00 97.38 83 LEU A CA 1
ATOM 630 C C . LEU A 1 83 ? -10.324 1.901 5.291 1.00 97.38 83 LEU A C 1
ATOM 632 O O . LEU A 1 83 ? -9.528 2.112 4.377 1.00 97.38 83 LEU A O 1
ATOM 636 N N . GLY A 1 84 ? -11.619 1.657 5.075 1.00 98.31 84 GLY A N 1
ATOM 637 C CA . GLY A 1 84 ? -12.231 1.670 3.746 1.00 98.31 84 GLY A CA 1
ATOM 638 C C . GLY A 1 84 ? -12.012 3.000 3.020 1.00 98.31 84 GLY A C 1
ATOM 639 O O . GLY A 1 84 ? -11.589 3.011 1.868 1.00 98.31 84 GLY A O 1
ATOM 640 N N . LEU A 1 85 ? -12.174 4.135 3.711 1.00 98.19 85 LEU A N 1
ATOM 641 C CA . LEU A 1 85 ? -11.897 5.457 3.133 1.00 98.19 85 LEU A CA 1
ATOM 642 C C . LEU A 1 85 ? -10.420 5.653 2.753 1.00 98.19 85 LEU A C 1
ATOM 644 O O . LEU A 1 85 ? -10.129 6.351 1.780 1.00 98.19 85 LEU A O 1
ATOM 648 N N . VAL A 1 86 ? -9.479 5.048 3.488 1.00 97.56 86 VAL A N 1
ATOM 649 C CA . VAL A 1 86 ? -8.054 5.058 3.115 1.00 97.56 86 VAL A CA 1
ATOM 650 C C . VAL A 1 86 ? -7.835 4.251 1.833 1.00 97.56 86 VAL A C 1
ATOM 652 O O . VAL A 1 86 ? -7.165 4.740 0.924 1.00 97.56 86 VAL A O 1
ATOM 655 N N . VAL A 1 87 ? -8.425 3.058 1.725 1.00 97.19 87 VAL A N 1
ATOM 656 C CA . VAL A 1 87 ? -8.337 2.218 0.517 1.00 97.19 87 VAL A CA 1
ATOM 657 C C . VAL A 1 87 ? -8.924 2.938 -0.701 1.00 97.19 87 VAL A C 1
ATOM 659 O O . VAL A 1 87 ? -8.272 3.027 -1.739 1.00 97.19 87 VAL A O 1
ATOM 662 N N . GLU A 1 88 ? -10.102 3.545 -0.566 1.00 96.12 88 GLU A N 1
ATOM 663 C CA . GLU A 1 88 ? -10.734 4.320 -1.641 1.00 96.12 88 GLU A CA 1
ATOM 664 C C . GLU A 1 88 ? -9.849 5.487 -2.106 1.00 96.12 88 GLU A C 1
ATOM 666 O O . GLU A 1 88 ? -9.604 5.674 -3.305 1.00 96.12 88 GLU A O 1
ATOM 671 N N . ARG A 1 89 ? -9.293 6.239 -1.147 1.00 94.56 89 ARG A N 1
ATOM 672 C CA . ARG A 1 89 ? -8.442 7.407 -1.406 1.00 94.56 89 ARG A CA 1
ATOM 673 C C . ARG A 1 89 ? -7.130 7.057 -2.114 1.00 94.56 89 ARG A C 1
ATOM 675 O O . ARG A 1 89 ? -6.632 7.882 -2.882 1.00 94.56 89 ARG A O 1
ATOM 682 N N . HIS A 1 90 ? -6.539 5.899 -1.828 1.00 93.50 90 HIS A N 1
ATOM 683 C CA . HIS A 1 90 ? -5.204 5.533 -2.299 1.00 93.50 90 HIS A CA 1
ATOM 684 C C . HIS A 1 90 ? -5.263 4.470 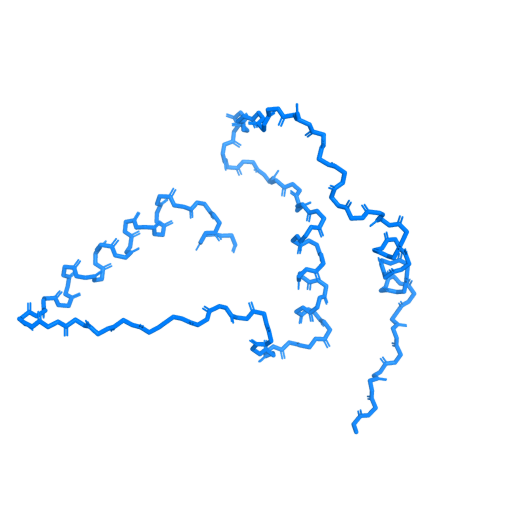-3.397 1.00 93.50 90 HIS A C 1
ATOM 686 O O . HIS A 1 90 ? -5.419 3.288 -3.119 1.00 93.50 90 HIS A O 1
ATOM 692 N N . GLU A 1 91 ? -5.038 4.888 -4.645 1.00 90.00 91 GLU A N 1
ATOM 693 C CA . GLU A 1 91 ? -5.063 4.002 -5.820 1.00 90.00 91 GLU A CA 1
ATOM 694 C C . GLU A 1 91 ? -4.167 2.763 -5.665 1.00 90.00 91 GLU A C 1
ATOM 696 O O . GLU A 1 91 ? -4.595 1.665 -5.986 1.00 90.00 91 GLU A O 1
ATOM 701 N N . VAL A 1 92 ? -2.972 2.911 -5.078 1.00 90.00 92 VAL A N 1
ATOM 702 C CA . VAL A 1 92 ? -2.016 1.807 -4.845 1.00 90.00 92 VAL A CA 1
ATOM 703 C C . VAL A 1 92 ? -2.550 0.682 -3.943 1.00 90.00 92 VAL A C 1
ATOM 705 O O . VAL A 1 92 ? -1.964 -0.392 -3.896 1.00 90.00 92 VAL A O 1
ATOM 708 N N . LEU A 1 93 ? -3.638 0.913 -3.199 1.00 93.44 93 LEU A N 1
ATOM 709 C CA . LEU A 1 93 ? -4.295 -0.110 -2.375 1.00 93.44 93 LEU A CA 1
ATOM 710 C C . LEU A 1 93 ? -5.426 -0.841 -3.122 1.00 93.44 93 LEU A C 1
ATOM 712 O O . LEU A 1 93 ? -6.066 -1.713 -2.540 1.00 93.44 93 LEU A O 1
ATOM 716 N N . ARG A 1 94 ? -5.683 -0.483 -4.388 1.00 91.25 94 ARG A N 1
ATOM 717 C CA . ARG A 1 94 ? -6.742 -1.032 -5.253 1.00 91.25 94 ARG A CA 1
ATOM 718 C C . ARG A 1 94 ? -6.205 -1.608 -6.577 1.00 91.25 94 ARG A C 1
ATOM 720 O O . ARG A 1 94 ? -7.002 -1.871 -7.474 1.00 91.25 94 ARG A O 1
ATOM 727 N N . THR A 1 95 ? -4.882 -1.756 -6.704 1.00 86.44 95 THR A N 1
ATOM 728 C CA . THR A 1 95 ? -4.176 -2.314 -7.878 1.00 86.44 95 THR A CA 1
ATOM 729 C C . THR A 1 95 ? -3.903 -3.800 -7.751 1.00 86.44 95 THR A C 1
ATOM 731 O O . THR A 1 95 ? -3.524 -4.208 -6.629 1.00 86.44 95 THR A O 1
#

Sequence (95 aa):
MALAPFSPEQQKLLDAMLDGQGVARKDSVIARRPDPDAPAPLSFAQERLYFFDRMQPGSPLYSMIGLVRLRGVVDVGVLEGALGLVVERHEVLRT

InterPro domains:
  IPR001242 Condensation domain [PF00668] (40-95)
  IPR023213 Chloramphenicol acetyltransferase-like domain superfamily [G3DSA:3.30.559.10] (28-95)

Radius of gyration: 18.97 Å; chains: 1; bounding box: 41×43×45 Å